Protein AF-A0A645IR66-F1 (afdb_monomer)

Radius of gyration: 19.2 Å; Cα contacts (8 Å, |Δi|>4): 124; chains: 1; bounding box: 43×36×49 Å

Mean predicted aligned error: 4.18 Å

Nearest PDB structures (foldseek):
  8bvw-assembly1_M  TM=2.311E-01  e=1.250E+00  Homo sapiens
  7nvu-assembly1_M  TM=2.309E-01  e=1.316E+00  Homo sapiens
  8wak-assembly1_R  TM=2.304E-01  e=1.983E+00  Homo sapiens

Organism: NCBI:txid1076179

pLDDT: mean 94.35, std 6.55, range [57.56, 98.5]

Solvent-accessible surface area (backbone atoms only — not comparable to full-atom values): 8713 Å² total; per-residue (Å²): 118,70,64,26,57,54,51,38,60,52,42,63,75,75,47,87,57,59,71,58,45,53,51,53,29,48,40,59,64,46,32,65,46,62,61,52,47,56,76,44,45,95,75,60,50,69,36,58,51,47,54,44,28,49,71,41,50,40,55,62,33,50,53,52,28,44,52,61,55,53,70,69,79,51,97,66,81,56,59,70,53,50,51,55,50,50,54,51,28,64,78,67,73,53,56,44,80,43,61,75,77,68,77,67,48,73,73,56,41,46,76,69,71,46,72,94,52,88,63,46,63,60,51,46,52,51,45,46,54,45,43,38,68,66,50,51,58,65,61,47,52,55,50,53,27,61,78,68,71,56,129

Structure (mmCIF, N/CA/C/O backbone):
data_AF-A0A645IR66-F1
#
_entry.id   AF-A0A645IR66-F1
#
loop_
_atom_site.group_PDB
_atom_site.id
_atom_site.type_symbol
_atom_site.label_atom_id
_atom_site.label_alt_id
_atom_site.label_comp_id
_atom_site.label_asym_id
_atom_site.label_entity_id
_atom_site.label_seq_id
_atom_site.pdbx_PDB_ins_code
_atom_site.Cartn_x
_atom_site.Cartn_y
_atom_site.Cartn_z
_atom_site.occupancy
_atom_site.B_iso_or_equiv
_atom_site.auth_seq_id
_atom_site.auth_comp_id
_atom_site.auth_asym_id
_atom_site.auth_atom_id
_atom_site.pdbx_PDB_model_num
ATOM 1 N N . MET A 1 1 ? 16.439 7.918 -3.897 1.00 62.81 1 MET A N 1
ATOM 2 C CA . MET A 1 1 ? 16.726 7.333 -5.223 1.00 62.81 1 MET A CA 1
ATOM 3 C C . MET A 1 1 ? 16.897 8.447 -6.233 1.00 62.81 1 MET A C 1
ATOM 5 O O . MET A 1 1 ? 15.986 9.251 -6.378 1.00 62.81 1 MET A O 1
ATOM 9 N N . LEU A 1 2 ? 18.064 8.521 -6.872 1.00 83.50 2 LEU A N 1
ATOM 10 C CA . LEU A 1 2 ? 18.399 9.556 -7.854 1.00 83.50 2 LEU A CA 1
ATOM 11 C C . LEU A 1 2 ? 17.542 9.434 -9.131 1.00 83.50 2 LEU A C 1
ATOM 13 O O . LEU A 1 2 ? 17.041 10.441 -9.618 1.00 83.50 2 LEU A O 1
ATOM 17 N N . GLY A 1 3 ? 17.271 8.204 -9.590 1.00 89.69 3 GLY A N 1
ATOM 18 C CA . GLY A 1 3 ? 16.493 7.938 -10.810 1.00 89.69 3 GLY A CA 1
ATOM 19 C C . GLY A 1 3 ? 15.069 8.504 -10.795 1.00 89.69 3 GLY A C 1
ATOM 20 O O . GLY 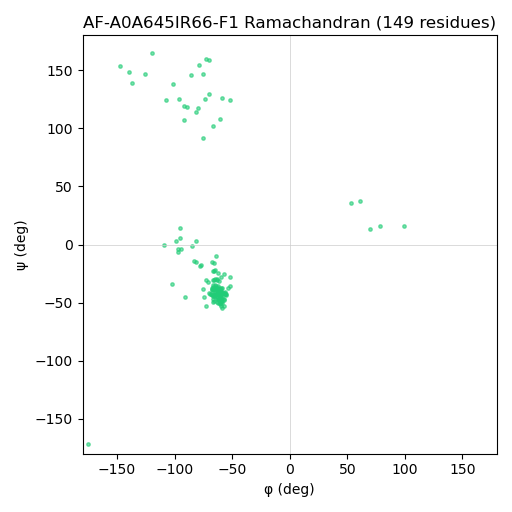A 1 3 ? 14.673 9.172 -11.740 1.00 89.69 3 GLY A O 1
ATOM 21 N N . ALA A 1 4 ? 14.324 8.339 -9.696 1.00 93.56 4 ALA A N 1
ATOM 22 C CA . ALA A 1 4 ? 12.970 8.892 -9.576 1.00 93.56 4 ALA A CA 1
ATOM 23 C C . ALA A 1 4 ? 12.946 10.434 -9.651 1.00 93.56 4 ALA A C 1
ATOM 25 O O . ALA A 1 4 ? 12.034 11.011 -10.233 1.00 93.56 4 ALA A O 1
ATOM 26 N N . LYS A 1 5 ? 13.968 11.109 -9.102 1.00 95.31 5 LYS A N 1
ATOM 27 C CA . LYS A 1 5 ? 14.085 12.575 -9.185 1.00 95.31 5 LYS A CA 1
ATOM 28 C C . LYS A 1 5 ? 14.354 13.041 -10.618 1.00 95.31 5 LYS A C 1
ATOM 30 O O . LYS A 1 5 ? 13.733 13.998 -11.062 1.00 95.31 5 LYS A O 1
ATOM 35 N N . LEU A 1 6 ? 15.249 12.350 -11.328 1.00 96.38 6 LEU A N 1
ATOM 36 C CA . LEU A 1 6 ? 15.553 12.640 -12.733 1.00 96.38 6 LEU A CA 1
ATOM 37 C C . LEU A 1 6 ? 14.327 12.417 -13.626 1.00 96.38 6 LEU A C 1
ATOM 39 O O . LEU A 1 6 ? 13.998 13.274 -14.439 1.00 96.38 6 LEU A O 1
ATOM 43 N N . ALA A 1 7 ? 13.621 11.301 -13.427 1.00 95.88 7 ALA A N 1
ATOM 44 C CA . ALA A 1 7 ? 12.407 10.990 -14.171 1.00 95.88 7 ALA A CA 1
ATOM 45 C C . ALA A 1 7 ? 11.318 12.046 -13.961 1.00 95.88 7 ALA A C 1
ATOM 47 O O . ALA A 1 7 ? 10.723 12.496 -14.933 1.00 95.88 7 ALA A O 1
ATOM 48 N N . ARG A 1 8 ? 11.100 12.498 -12.719 1.00 96.94 8 ARG A N 1
ATOM 49 C CA . ARG A 1 8 ? 10.164 13.592 -12.438 1.00 96.94 8 ARG A CA 1
ATOM 50 C C . ARG A 1 8 ? 10.526 14.862 -13.207 1.00 96.94 8 ARG A C 1
ATOM 52 O O . ARG A 1 8 ? 9.670 15.378 -13.912 1.00 96.94 8 ARG A O 1
ATOM 59 N N . ALA A 1 9 ? 11.771 15.330 -13.100 1.00 96.62 9 ALA A N 1
ATOM 60 C CA . ALA A 1 9 ? 12.201 16.565 -13.759 1.00 96.62 9 ALA A CA 1
ATOM 61 C C . ALA A 1 9 ? 12.012 16.500 -15.285 1.00 96.62 9 ALA A C 1
ATOM 63 O O . ALA A 1 9 ? 11.609 17.474 -15.911 1.00 96.62 9 ALA A O 1
ATOM 64 N N . PHE A 1 10 ? 12.261 15.330 -15.879 1.00 96.94 10 PHE A N 1
ATOM 65 C CA . PHE A 1 10 ? 11.988 15.090 -17.292 1.00 96.94 10 PHE A CA 1
ATOM 66 C C . PHE A 1 10 ? 10.486 15.124 -17.613 1.00 96.94 10 PHE A C 1
ATOM 68 O O . PHE A 1 10 ? 10.073 15.807 -18.547 1.00 96.94 10 PHE A O 1
ATOM 75 N N . LEU A 1 11 ? 9.659 14.418 -16.835 1.00 97.25 11 LEU A N 1
ATOM 76 C CA . LEU A 1 11 ? 8.214 14.340 -17.063 1.00 97.25 11 LEU A CA 1
ATOM 77 C C . LEU A 1 11 ? 7.514 15.694 -16.883 1.00 97.25 11 LEU A C 1
ATOM 79 O O . LEU A 1 11 ? 6.592 15.991 -17.636 1.00 97.25 11 LEU A O 1
ATOM 83 N N . GLU A 1 12 ? 7.978 16.526 -15.950 1.00 96.94 12 GLU A N 1
ATOM 84 C CA . GLU A 1 12 ? 7.495 17.902 -15.756 1.00 96.94 12 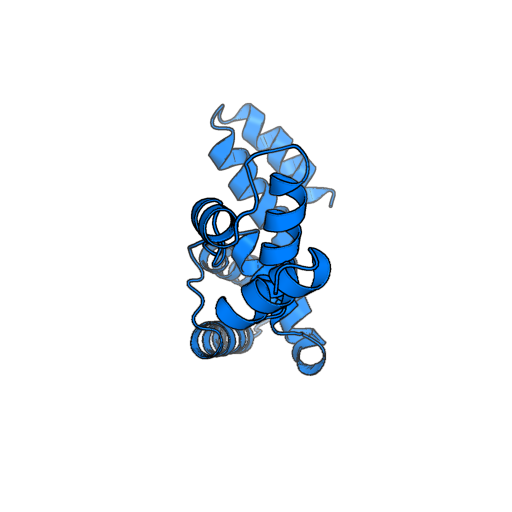GLU A CA 1
ATOM 85 C C . GLU A 1 12 ? 7.743 18.791 -16.989 1.00 96.94 12 GLU A C 1
ATOM 87 O O . GLU A 1 12 ? 7.000 19.741 -17.215 1.00 96.94 12 GLU A O 1
ATOM 92 N N . GLY A 1 13 ? 8.736 18.460 -17.824 1.00 96.81 13 GLY A N 1
ATOM 93 C CA . GLY A 1 13 ? 8.964 19.111 -19.118 1.00 96.81 13 GLY A CA 1
ATOM 94 C C . GLY A 1 13 ? 8.116 18.559 -20.272 1.00 96.81 13 GLY A C 1
ATOM 95 O O . GLY A 1 13 ? 8.043 19.191 -21.324 1.00 96.81 13 GLY A O 1
ATOM 96 N N . LEU A 1 14 ? 7.479 17.394 -20.103 1.00 96.50 14 LEU A N 1
ATOM 97 C CA . LEU A 1 14 ? 6.664 16.738 -21.135 1.00 96.50 14 LEU A CA 1
ATOM 98 C C . LEU A 1 14 ? 5.159 16.905 -20.924 1.00 96.50 14 LEU A C 1
ATOM 100 O O . LEU A 1 14 ? 4.397 16.945 -21.887 1.00 96.50 14 LEU A O 1
ATOM 1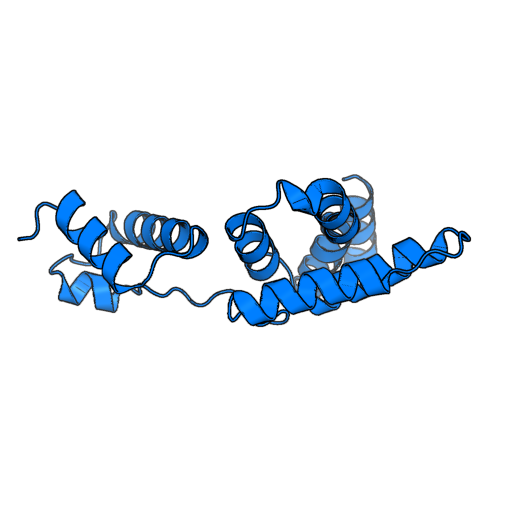04 N N . THR A 1 15 ? 4.711 16.939 -19.671 1.00 95.75 15 THR A N 1
ATOM 105 C CA . THR A 1 15 ? 3.293 16.976 -19.319 1.00 95.75 15 THR A CA 1
ATOM 106 C C . THR A 1 15 ? 3.068 17.761 -18.035 1.00 95.75 15 THR A C 1
ATOM 108 O O . THR A 1 15 ? 3.925 17.821 -17.161 1.00 95.75 15 THR A O 1
ATOM 111 N N . HIS A 1 16 ? 1.870 18.325 -17.895 1.00 94.69 16 HIS A N 1
ATOM 112 C CA . HIS A 1 16 ? 1.419 18.988 -16.669 1.00 94.69 16 HIS A CA 1
ATOM 113 C C . HIS A 1 16 ? 0.520 18.080 -15.809 1.00 94.69 16 HIS A C 1
ATOM 115 O O . HIS A 1 16 ? 0.002 18.513 -14.779 1.00 94.69 16 HIS A O 1
ATOM 121 N N . ASN A 1 17 ? 0.310 16.821 -16.213 1.00 97.19 17 ASN A N 1
ATOM 122 C CA . ASN A 1 17 ? -0.516 15.871 -15.472 1.00 97.19 17 ASN A CA 1
ATOM 123 C C . ASN A 1 17 ? 0.220 15.357 -14.223 1.00 97.19 17 ASN A C 1
ATOM 125 O O . ASN A 1 17 ? 0.922 14.347 -14.268 1.00 97.19 17 ASN A O 1
ATOM 129 N N . GLN A 1 18 ? 0.025 16.042 -13.094 1.00 96.44 18 GLN A N 1
ATOM 130 C CA . GLN A 1 18 ? 0.683 15.708 -11.826 1.00 96.44 18 GLN A CA 1
ATOM 131 C C . GLN A 1 18 ? 0.355 14.296 -11.336 1.00 96.44 18 GLN A C 1
ATOM 133 O O . GLN A 1 18 ? 1.248 13.597 -10.875 1.00 96.44 18 GLN A O 1
ATOM 138 N N . THR A 1 19 ? -0.883 13.822 -11.512 1.00 95.69 19 THR A N 1
ATOM 139 C CA . THR A 1 19 ? -1.267 12.456 -11.126 1.00 95.69 1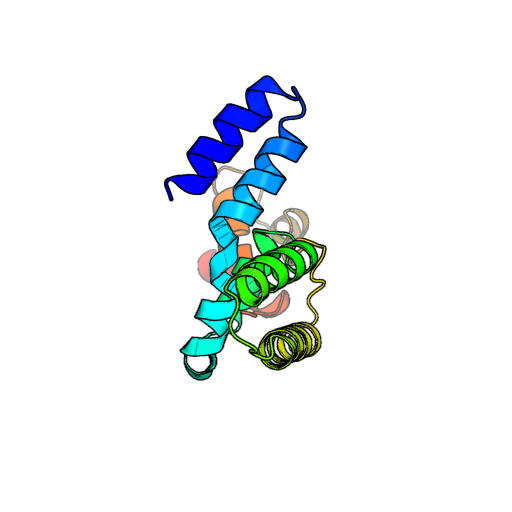9 THR A CA 1
ATOM 140 C C . THR A 1 19 ? -0.449 11.407 -11.876 1.00 95.69 19 THR A C 1
ATOM 142 O O . THR A 1 19 ? 0.027 10.445 -11.274 1.00 95.69 19 THR A O 1
ATOM 145 N N . GLN A 1 20 ? -0.242 11.602 -13.180 1.00 95.62 20 GLN A N 1
ATOM 146 C CA . GLN A 1 20 ? 0.580 10.701 -13.986 1.00 95.62 20 GLN A CA 1
ATOM 147 C C . GLN A 1 20 ? 2.062 10.791 -13.600 1.00 95.62 20 GLN A C 1
ATOM 149 O O . GLN A 1 20 ? 2.719 9.760 -13.461 1.00 95.62 20 GLN A O 1
ATOM 154 N N . ILE A 1 21 ? 2.582 12.005 -13.386 1.00 97.50 21 ILE A N 1
ATOM 155 C CA . ILE A 1 21 ? 3.967 12.224 -12.942 1.00 97.50 21 ILE A CA 1
ATOM 156 C C . ILE A 1 21 ? 4.214 11.516 -11.606 1.00 97.50 21 ILE A C 1
ATOM 158 O O . ILE A 1 21 ? 5.208 10.800 -11.466 1.00 97.50 21 ILE A O 1
ATOM 162 N N . ASP A 1 22 ? 3.305 11.672 -10.642 1.00 96.50 22 ASP A N 1
ATOM 163 C CA . ASP A 1 22 ? 3.367 11.038 -9.326 1.00 96.50 22 ASP A CA 1
ATOM 164 C C . ASP A 1 22 ? 3.372 9.512 -9.442 1.00 96.50 22 ASP A C 1
ATOM 166 O O . ASP A 1 22 ? 4.237 8.853 -8.857 1.00 96.50 22 ASP A O 1
ATOM 170 N N . ALA A 1 23 ? 2.442 8.955 -10.226 1.00 95.69 23 ALA A N 1
ATOM 171 C CA . ALA A 1 23 ? 2.312 7.516 -10.427 1.00 95.69 23 ALA A CA 1
ATOM 172 C C . ALA A 1 23 ? 3.581 6.909 -11.045 1.00 95.69 23 ALA A C 1
ATOM 174 O O . ALA A 1 23 ? 4.157 5.973 -10.486 1.00 95.69 23 ALA A O 1
ATOM 175 N N . VAL A 1 24 ? 4.085 7.488 -12.141 1.00 96.56 24 VAL A N 1
ATOM 176 C CA . VAL A 1 24 ? 5.299 7.004 -12.819 1.00 96.56 24 VAL A CA 1
ATOM 177 C C . VAL A 1 24 ? 6.529 7.158 -11.924 1.00 96.56 24 VAL A C 1
ATOM 179 O O . VAL A 1 24 ? 7.334 6.234 -11.796 1.00 96.56 24 VAL A O 1
ATOM 182 N N . THR A 1 25 ? 6.666 8.297 -11.242 1.00 97.38 25 THR A N 1
ATOM 183 C CA . THR A 1 25 ? 7.779 8.532 -10.309 1.00 97.38 25 THR A CA 1
ATOM 184 C C . THR A 1 25 ? 7.773 7.511 -9.171 1.00 97.38 25 THR A C 1
ATOM 186 O O . THR A 1 25 ? 8.836 7.049 -8.743 1.00 97.38 25 THR A O 1
ATOM 189 N N . LEU A 1 26 ? 6.590 7.136 -8.678 1.00 97.44 26 LEU A N 1
ATOM 190 C CA . LEU A 1 26 ? 6.445 6.124 -7.642 1.00 97.44 26 LEU A CA 1
ATOM 191 C C . LEU A 1 26 ? 6.805 4.722 -8.147 1.00 97.44 26 LEU A C 1
ATOM 193 O O . LEU A 1 26 ? 7.541 4.022 -7.454 1.00 97.44 26 LEU A O 1
ATOM 197 N N . LEU A 1 27 ? 6.373 4.339 -9.352 1.00 98.00 27 LEU A N 1
ATOM 198 C CA . LEU A 1 27 ? 6.772 3.074 -9.981 1.00 98.00 27 LEU A CA 1
ATOM 199 C C . LEU A 1 27 ? 8.298 2.978 -10.112 1.00 98.00 27 LEU A C 1
ATOM 201 O O . LEU A 1 27 ? 8.900 1.997 -9.680 1.00 98.00 27 LEU A O 1
ATOM 205 N N . ILE A 1 28 ? 8.949 4.038 -10.598 1.00 97.25 28 ILE A N 1
ATOM 206 C CA . ILE A 1 28 ? 10.415 4.109 -10.705 1.00 97.25 28 ILE A CA 1
ATOM 207 C C . ILE A 1 28 ? 11.072 4.071 -9.327 1.00 97.25 28 ILE A C 1
ATOM 209 O O . ILE A 1 28 ? 12.138 3.490 -9.160 1.00 97.25 28 ILE A O 1
ATOM 213 N N . LYS A 1 29 ? 10.474 4.672 -8.300 1.00 97.25 29 LYS A N 1
ATOM 214 C CA . LYS A 1 29 ? 11.002 4.555 -6.939 1.00 97.25 29 LYS A CA 1
ATOM 215 C C . LYS A 1 29 ? 10.885 3.121 -6.415 1.00 97.25 29 LYS A C 1
ATOM 217 O O . LYS A 1 29 ? 11.754 2.686 -5.679 1.00 97.25 29 LYS A O 1
ATOM 222 N N . GLU A 1 30 ? 9.848 2.377 -6.764 1.00 97.31 30 GLU A N 1
ATOM 223 C CA . GLU A 1 30 ? 9.616 1.042 -6.204 1.00 97.31 30 GLU A CA 1
ATOM 224 C C . GLU A 1 30 ? 10.128 -0.099 -7.108 1.00 97.31 30 GLU A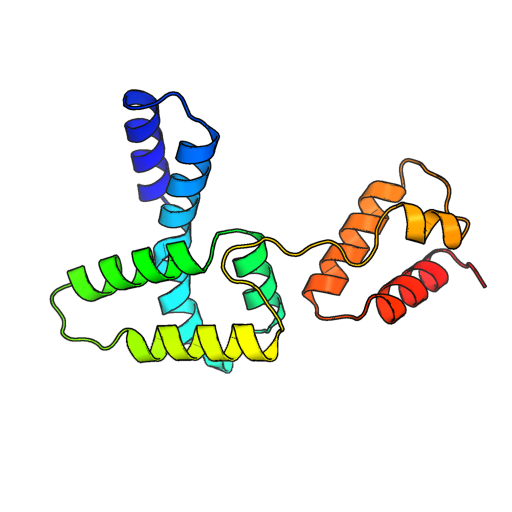 C 1
ATOM 226 O O . GLU A 1 30 ? 10.089 -1.244 -6.677 1.00 97.31 30 GLU A O 1
ATOM 231 N N . HIS A 1 31 ? 10.652 0.162 -8.316 1.00 95.81 31 HIS A N 1
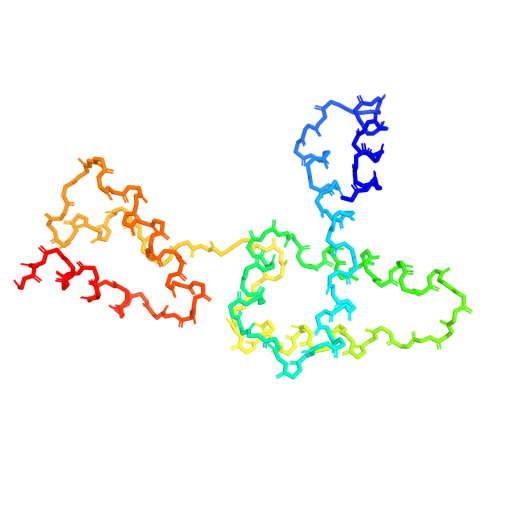ATOM 232 C CA . HIS A 1 31 ? 10.944 -0.870 -9.339 1.00 95.81 31 HIS A CA 1
ATOM 233 C C . HIS A 1 31 ? 11.795 -2.064 -8.867 1.00 95.81 31 HIS A C 1
ATOM 235 O O . HIS A 1 31 ? 11.546 -3.194 -9.272 1.00 95.81 31 HIS A O 1
ATOM 241 N N . MET A 1 32 ? 12.771 -1.856 -7.976 1.00 95.38 32 MET A N 1
ATOM 242 C CA . MET A 1 32 ? 13.591 -2.954 -7.434 1.00 95.38 32 MET A CA 1
ATOM 243 C C . MET A 1 32 ? 12.870 -3.771 -6.355 1.00 95.38 32 MET A C 1
ATOM 245 O O . MET A 1 32 ? 13.311 -4.866 -6.001 1.00 95.38 32 MET A O 1
ATOM 249 N N . ARG A 1 33 ? 11.792 -3.235 -5.775 1.00 96.94 33 ARG A N 1
ATOM 250 C CA . ARG A 1 33 ? 11.125 -3.784 -4.594 1.00 96.94 33 ARG A CA 1
ATOM 251 C C . ARG A 1 33 ? 10.591 -5.201 -4.819 1.00 96.94 33 ARG A C 1
ATOM 253 O O . ARG A 1 33 ? 10.828 -6.006 -3.921 1.00 96.94 33 ARG A O 1
ATOM 260 N N . PRO A 1 34 ? 9.962 -5.560 -5.958 1.00 97.56 34 PRO A N 1
ATOM 261 C CA . PRO A 1 34 ? 9.504 -6.930 -6.183 1.00 97.56 34 PRO A CA 1
ATOM 262 C C . PRO A 1 34 ? 10.635 -7.960 -6.115 1.00 97.56 34 PRO A C 1
ATOM 264 O O . PRO A 1 34 ? 10.543 -8.935 -5.371 1.00 97.56 34 PRO A O 1
ATOM 267 N N . VAL A 1 35 ? 11.746 -7.696 -6.810 1.00 95.75 35 VAL A N 1
ATOM 268 C CA . VAL A 1 35 ? 12.919 -8.584 -6.823 1.00 95.75 35 VAL A CA 1
ATOM 269 C C . VAL A 1 35 ? 13.536 -8.699 -5.426 1.00 95.75 35 VAL A C 1
ATOM 271 O O . VAL A 1 35 ? 13.904 -9.793 -5.002 1.00 95.75 35 VAL A O 1
ATOM 274 N N . LEU A 1 36 ? 13.657 -7.584 -4.698 1.00 96.25 36 LEU A N 1
ATOM 275 C CA . LEU A 1 36 ? 14.215 -7.575 -3.342 1.00 96.25 36 LEU A CA 1
ATOM 276 C C . LEU A 1 36 ? 13.329 -8.337 -2.348 1.00 96.25 36 LEU A C 1
ATOM 278 O O . LEU A 1 36 ? 13.839 -9.159 -1.592 1.00 96.25 36 LEU A O 1
ATOM 282 N N . LEU A 1 37 ? 12.011 -8.127 -2.391 1.00 97.75 37 LEU A N 1
ATOM 283 C CA . LEU A 1 37 ? 11.065 -8.847 -1.536 1.00 97.75 37 LEU A CA 1
ATOM 284 C C . LEU A 1 37 ? 11.086 -10.348 -1.817 1.00 97.75 37 LEU A C 1
ATOM 286 O O . LEU A 1 37 ? 11.111 -11.135 -0.878 1.00 97.75 37 LEU A O 1
ATOM 290 N N . TYR A 1 38 ? 11.149 -10.756 -3.084 1.00 97.12 38 TYR A N 1
ATOM 291 C CA . TYR A 1 38 ? 11.246 -12.173 -3.421 1.00 97.12 38 TYR A CA 1
ATOM 292 C C . TYR A 1 38 ? 12.560 -12.810 -2.936 1.00 97.12 38 TYR A C 1
ATOM 294 O O . TYR A 1 38 ? 12.575 -13.944 -2.445 1.00 97.12 38 TYR A O 1
ATOM 302 N N . LYS A 1 39 ? 13.683 -12.085 -3.022 1.00 95.81 39 LYS A N 1
ATOM 303 C CA . LYS A 1 39 ? 14.967 -12.553 -2.475 1.00 95.81 39 LYS A CA 1
ATOM 304 C C . LYS A 1 39 ? 14.896 -12.782 -0.965 1.00 95.81 39 LYS A C 1
ATOM 306 O O . LYS A 1 39 ? 15.423 -13.780 -0.486 1.00 95.81 39 LYS A O 1
ATOM 311 N N . GLU A 1 40 ? 14.202 -11.909 -0.244 1.00 97.25 40 GLU A N 1
ATOM 312 C CA . GLU A 1 40 ? 14.036 -11.968 1.214 1.00 97.25 40 GLU A CA 1
ATOM 313 C C . GLU A 1 40 ? 12.735 -12.661 1.649 1.00 97.25 40 GLU A C 1
ATOM 315 O O . GLU A 1 40 ? 12.350 -12.561 2.812 1.00 97.25 40 GLU A O 1
ATOM 320 N N . ARG A 1 41 ? 12.051 -13.379 0.746 1.00 97.50 41 ARG A N 1
ATOM 321 C CA . ARG A 1 41 ? 10.664 -13.855 0.925 1.00 97.50 41 ARG A CA 1
ATOM 322 C C . ARG A 1 41 ? 10.381 -14.627 2.212 1.00 97.50 41 ARG A C 1
ATOM 324 O O . ARG A 1 41 ? 9.256 -14.577 2.692 1.00 97.50 41 ARG A O 1
ATOM 331 N N . GLN A 1 42 ? 11.383 -15.296 2.782 1.00 96.69 42 GLN A N 1
ATOM 332 C CA . GLN A 1 42 ? 11.260 -16.019 4.055 1.00 96.69 42 GLN A CA 1
ATOM 333 C C . GLN A 1 42 ? 11.016 -15.092 5.258 1.00 96.69 42 GLN A C 1
ATOM 335 O O . GLN A 1 42 ? 10.460 -15.519 6.262 1.00 96.69 42 GLN A O 1
ATOM 340 N N . ASN A 1 43 ? 11.396 -13.817 5.145 1.00 96.56 43 ASN A N 1
ATOM 341 C CA . ASN A 1 43 ? 11.260 -12.803 6.190 1.00 96.56 43 ASN A CA 1
ATOM 342 C C . ASN A 1 43 ? 10.187 -11.750 5.858 1.00 96.56 43 ASN A C 1
ATOM 344 O O . ASN A 1 43 ? 9.975 -10.813 6.630 1.00 96.56 43 ASN A O 1
ATOM 348 N N . VAL A 1 44 ? 9.528 -11.852 4.698 1.00 97.19 44 VAL A N 1
ATOM 349 C CA . VAL A 1 44 ? 8.518 -10.875 4.278 1.00 97.19 44 VAL A CA 1
ATOM 350 C C . VAL A 1 44 ? 7.195 -11.163 4.977 1.00 97.19 44 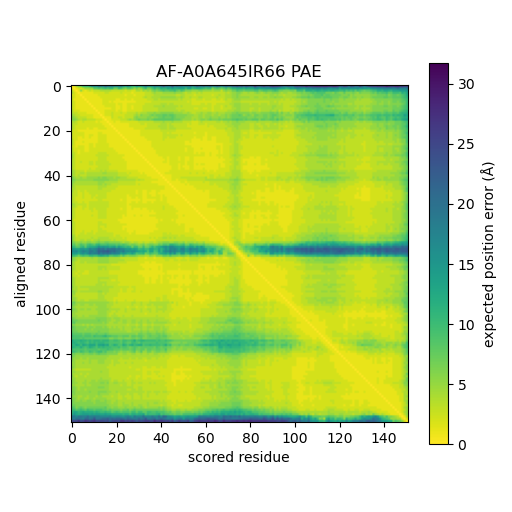VAL A C 1
ATOM 352 O O . VAL A 1 44 ? 6.570 -12.200 4.763 1.00 97.19 44 VAL A O 1
ATOM 355 N N . THR A 1 45 ? 6.740 -10.202 5.778 1.00 97.19 45 THR A N 1
ATOM 356 C CA . THR A 1 45 ? 5.437 -10.261 6.443 1.00 97.19 45 THR A CA 1
ATOM 357 C C . THR A 1 45 ? 4.303 -9.886 5.493 1.00 97.19 45 THR A C 1
ATOM 359 O O . THR A 1 45 ? 4.472 -9.083 4.572 1.00 97.19 45 THR A O 1
ATOM 362 N N . ASP A 1 46 ? 3.097 -10.381 5.765 1.00 97.19 46 ASP A N 1
ATOM 363 C CA . ASP A 1 46 ? 1.912 -10.014 4.981 1.00 97.19 46 ASP A CA 1
ATOM 364 C C . ASP A 1 46 ? 1.584 -8.516 5.100 1.00 97.19 46 ASP A C 1
ATOM 366 O O . ASP A 1 46 ? 1.136 -7.896 4.133 1.00 97.19 46 ASP A O 1
ATOM 370 N N . LYS A 1 47 ? 1.921 -7.884 6.238 1.00 97.44 47 LYS A N 1
ATOM 371 C CA . LYS A 1 47 ? 1.873 -6.419 6.396 1.00 97.44 47 LYS A CA 1
ATOM 372 C C . LYS A 1 47 ? 2.712 -5.707 5.341 1.00 97.44 47 LYS A C 1
ATOM 374 O O . LYS A 1 47 ? 2.283 -4.681 4.814 1.00 97.44 47 LYS A O 1
ATOM 379 N N . ALA A 1 48 ? 3.900 -6.220 5.019 1.00 97.62 48 ALA A N 1
ATOM 380 C CA . ALA A 1 48 ? 4.754 -5.616 4.002 1.00 97.62 48 ALA A CA 1
ATOM 381 C C . ALA A 1 48 ? 4.107 -5.680 2.608 1.00 97.62 48 ALA A C 1
ATOM 383 O O . ALA A 1 48 ? 4.192 -4.698 1.867 1.00 97.62 48 ALA A O 1
ATOM 384 N N . ILE A 1 49 ? 3.412 -6.778 2.288 1.00 98.06 49 ILE A N 1
ATOM 385 C CA . ILE A 1 49 ? 2.652 -6.923 1.037 1.00 98.06 49 ILE A CA 1
ATOM 386 C C . ILE A 1 49 ? 1.467 -5.951 1.008 1.00 98.06 49 ILE A C 1
ATOM 388 O O . ILE A 1 49 ? 1.361 -5.162 0.068 1.00 98.06 49 ILE A O 1
ATOM 392 N N . ARG A 1 50 ? 0.644 -5.898 2.068 1.00 98.12 50 ARG A N 1
ATOM 393 C CA . ARG A 1 50 ? -0.463 -4.925 2.182 1.00 98.12 50 ARG A CA 1
ATOM 394 C C . ARG A 1 50 ? 0.030 -3.480 2.053 1.00 98.12 50 ARG A C 1
ATOM 396 O O . ARG A 1 50 ? -0.571 -2.682 1.338 1.00 98.12 50 ARG A O 1
ATOM 403 N N . LYS A 1 51 ? 1.161 -3.141 2.686 1.00 97.62 51 LYS A N 1
ATOM 404 C CA . LYS A 1 51 ? 1.790 -1.811 2.588 1.00 97.62 51 LYS A CA 1
ATOM 405 C C . LYS A 1 51 ? 2.313 -1.488 1.192 1.00 97.62 51 LYS A C 1
ATOM 407 O O . LYS A 1 51 ? 2.372 -0.305 0.857 1.00 97.62 51 LYS A O 1
ATOM 412 N N . LEU A 1 52 ? 2.739 -2.483 0.416 1.00 97.94 52 LEU A N 1
ATOM 413 C CA . LEU A 1 52 ? 3.166 -2.277 -0.966 1.00 97.94 52 LEU A CA 1
ATOM 414 C C . LEU A 1 52 ? 1.954 -2.008 -1.861 1.00 97.94 52 LEU A C 1
ATOM 416 O O . LEU A 1 52 ? 1.911 -0.957 -2.494 1.00 97.94 52 LEU A O 1
ATOM 420 N N . VAL A 1 53 ? 0.947 -2.886 -1.819 1.00 97.69 53 VAL A N 1
ATOM 421 C CA . VAL A 1 53 ? -0.303 -2.754 -2.593 1.00 97.69 53 VAL A CA 1
ATOM 422 C C . VAL A 1 53 ? -1.018 -1.434 -2.286 1.00 97.69 53 VAL A C 1
ATOM 424 O O . VAL A 1 53 ? -1.450 -0.728 -3.189 1.00 97.69 53 VAL A O 1
ATOM 427 N N . ASN A 1 54 ? -1.067 -1.016 -1.016 1.00 97.25 54 ASN A N 1
ATOM 428 C CA . ASN A 1 54 ? -1.685 0.262 -0.654 1.00 97.25 54 ASN A CA 1
ATOM 429 C C . ASN A 1 54 ? -0.938 1.494 -1.196 1.00 97.25 54 ASN A C 1
ATOM 431 O O . ASN A 1 54 ? -1.490 2.594 -1.277 1.00 97.25 54 ASN A O 1
ATOM 435 N N . ARG A 1 55 ? 0.354 1.346 -1.491 1.00 96.38 55 ARG A N 1
ATOM 436 C CA . ARG A 1 55 ? 1.218 2.461 -1.872 1.00 96.38 55 ARG A CA 1
ATOM 437 C C . ARG A 1 55 ? 1.228 2.666 -3.376 1.00 96.38 55 ARG A C 1
ATOM 439 O O . ARG A 1 55 ? 1.134 3.809 -3.806 1.00 96.38 55 ARG A O 1
ATOM 446 N N . VAL A 1 56 ? 1.350 1.589 -4.143 1.00 97.56 56 VAL A N 1
ATOM 447 C CA . VAL A 1 56 ? 1.589 1.607 -5.590 1.00 97.56 56 VAL A CA 1
ATOM 448 C C . VAL A 1 56 ? 0.753 0.529 -6.271 1.00 97.56 56 VAL A C 1
ATOM 450 O O . VAL A 1 56 ? 0.523 -0.523 -5.679 1.00 97.56 56 VAL A O 1
ATOM 453 N N . ASN A 1 57 ? 0.325 0.780 -7.512 1.00 97.94 57 ASN A N 1
ATOM 454 C CA . ASN A 1 57 ? -0.304 -0.245 -8.341 1.00 97.94 57 ASN A CA 1
ATOM 455 C C . ASN A 1 57 ? 0.704 -1.387 -8.544 1.00 97.94 57 ASN A C 1
ATOM 457 O O . ASN A 1 57 ? 1.720 -1.230 -9.227 1.00 97.94 57 ASN A O 1
ATOM 461 N N . LEU A 1 58 ? 0.454 -2.520 -7.892 1.00 98.25 58 LEU A N 1
ATOM 462 C CA . LEU A 1 58 ? 1.388 -3.635 -7.867 1.00 98.25 58 LEU A CA 1
ATOM 463 C C . LEU A 1 58 ? 1.458 -4.324 -9.231 1.00 98.25 58 LEU A C 1
ATOM 465 O O . LEU A 1 58 ? 2.529 -4.786 -9.609 1.00 98.25 58 LEU A O 1
ATOM 469 N N . LYS A 1 59 ? 0.363 -4.355 -9.996 1.00 98.19 59 LYS A N 1
ATOM 470 C CA . LYS A 1 59 ? 0.354 -4.937 -11.345 1.00 98.19 59 LYS A CA 1
ATOM 471 C C . LYS A 1 59 ? 1.298 -4.177 -12.276 1.00 98.19 59 LYS A C 1
ATOM 473 O O . LYS A 1 59 ? 2.162 -4.787 -12.902 1.00 98.19 59 LYS A O 1
ATOM 478 N N . GLU A 1 60 ? 1.184 -2.851 -12.313 1.00 98.31 60 GLU A N 1
ATOM 479 C CA . GLU A 1 60 ? 2.097 -1.988 -13.076 1.00 98.31 60 GLU A CA 1
ATOM 480 C C . GLU A 1 60 ? 3.537 -2.103 -12.569 1.00 98.31 60 GLU A C 1
ATOM 482 O O . GLU A 1 60 ? 4.480 -2.172 -13.360 1.00 98.31 60 GLU A O 1
ATOM 487 N N . LEU A 1 61 ? 3.716 -2.183 -11.247 1.00 98.50 61 LEU A N 1
ATOM 488 C CA . LEU A 1 61 ? 5.034 -2.349 -10.650 1.00 98.50 61 LEU A CA 1
ATOM 489 C C . LEU A 1 61 ? 5.696 -3.670 -11.062 1.00 98.50 61 LEU A C 1
ATOM 491 O O . LEU A 1 61 ? 6.889 -3.674 -11.356 1.00 98.50 61 LEU A O 1
ATOM 495 N N . LEU A 1 62 ? 4.951 -4.779 -11.092 1.00 98.19 62 LEU A N 1
ATOM 496 C CA . LEU A 1 62 ? 5.468 -6.079 -11.524 1.00 98.19 62 LEU A CA 1
ATOM 497 C C . LEU A 1 62 ? 5.850 -6.069 -13.006 1.00 98.19 62 LEU A C 1
ATOM 499 O O . LEU A 1 62 ? 6.884 -6.631 -13.351 1.00 98.19 62 LEU A O 1
ATOM 503 N N . LEU A 1 63 ? 5.078 -5.389 -13.862 1.00 97.44 63 LEU A N 1
ATOM 504 C CA . LEU A 1 63 ? 5.430 -5.207 -15.276 1.00 97.44 63 LEU A CA 1
ATOM 505 C C . LEU A 1 63 ? 6.736 -4.418 -15.440 1.00 97.44 63 LEU A C 1
ATOM 507 O O . LEU A 1 63 ? 7.622 -4.832 -16.187 1.00 97.44 63 LEU A O 1
ATOM 511 N N . LEU A 1 64 ? 6.889 -3.306 -14.713 1.00 97.19 64 LEU A N 1
ATOM 512 C CA . LEU A 1 64 ? 8.117 -2.509 -14.758 1.00 97.19 64 LEU A CA 1
ATOM 513 C C . LEU A 1 64 ? 9.320 -3.286 -14.207 1.00 97.19 64 LEU A C 1
ATOM 515 O O . LEU A 1 64 ? 10.402 -3.248 -14.791 1.00 97.19 64 LEU A O 1
ATOM 519 N N . ALA A 1 65 ? 9.138 -3.992 -13.091 1.00 96.56 65 ALA A N 1
ATOM 520 C CA . ALA A 1 65 ? 10.191 -4.794 -12.481 1.00 96.56 65 ALA A CA 1
ATOM 521 C C . ALA A 1 65 ? 10.628 -5.948 -13.391 1.00 96.56 65 ALA A C 1
ATOM 523 O O . ALA A 1 65 ? 11.821 -6.231 -13.470 1.00 96.56 65 ALA A O 1
ATOM 524 N N . GLU A 1 66 ? 9.697 -6.579 -14.109 1.00 95.62 66 GLU A N 1
ATOM 525 C CA . GLU A 1 66 ? 10.012 -7.605 -15.103 1.00 95.62 66 GLU A CA 1
ATOM 526 C C . GLU A 1 66 ? 10.839 -7.034 -16.258 1.00 95.62 66 GLU A C 1
ATOM 528 O O . GLU A 1 66 ? 11.860 -7.616 -16.630 1.00 95.62 66 GLU A O 1
ATOM 533 N N . ALA A 1 67 ? 10.434 -5.880 -16.794 1.00 94.12 67 ALA A N 1
ATOM 534 C CA . ALA A 1 67 ? 11.162 -5.209 -17.865 1.00 94.12 67 ALA A CA 1
ATOM 535 C C . ALA A 1 67 ? 12.592 -4.828 -17.433 1.00 94.12 67 ALA A C 1
ATOM 537 O O . ALA A 1 67 ? 13.546 -5.124 -18.155 1.00 94.12 67 ALA A O 1
ATOM 538 N N . ASP A 1 68 ? 12.763 -4.245 -16.238 1.00 92.75 68 ASP A N 1
ATOM 539 C CA . ASP A 1 68 ? 14.088 -3.929 -15.678 1.00 92.75 68 ASP A CA 1
ATOM 540 C C . ASP A 1 68 ? 14.934 -5.190 -15.451 1.00 92.75 68 ASP A C 1
ATOM 542 O O . ASP A 1 68 ? 16.135 -5.207 -15.724 1.00 92.75 68 ASP A O 1
ATOM 546 N N . PHE A 1 69 ? 14.313 -6.268 -14.969 1.00 91.06 69 PHE A N 1
ATOM 547 C CA . PHE A 1 69 ? 14.997 -7.521 -14.681 1.00 91.06 69 PHE A CA 1
ATOM 548 C C . PHE A 1 69 ? 15.510 -8.202 -15.955 1.00 91.06 69 PHE A C 1
ATOM 550 O O . PHE A 1 69 ? 16.683 -8.581 -16.008 1.00 91.06 69 PHE A O 1
ATOM 557 N N . LYS A 1 70 ? 14.666 -8.303 -16.991 1.00 90.81 70 LYS A N 1
ATOM 558 C CA . LYS A 1 70 ? 15.010 -8.922 -18.283 1.00 90.81 70 LYS A CA 1
ATOM 559 C C . LYS A 1 70 ? 15.960 -8.060 -19.120 1.00 90.81 70 LYS A C 1
ATOM 561 O O . LYS A 1 70 ? 16.802 -8.595 -19.837 1.00 90.81 70 LYS A O 1
ATOM 566 N N . GLY A 1 71 ? 15.900 -6.734 -18.986 1.00 89.19 71 GLY A N 1
ATOM 567 C CA . GLY A 1 71 ? 16.777 -5.801 -19.706 1.00 89.19 71 GLY A CA 1
ATOM 568 C C . GLY A 1 71 ? 18.269 -5.913 -19.360 1.00 89.19 71 GLY A C 1
ATOM 569 O O . GLY A 1 71 ? 19.106 -5.338 -20.051 1.00 89.19 71 GLY A O 1
ATOM 570 N N . ARG A 1 72 ? 18.635 -6.670 -18.317 1.00 84.19 72 ARG A N 1
ATOM 571 C CA . ARG A 1 72 ? 20.026 -6.840 -17.855 1.00 84.19 72 ARG A CA 1
ATOM 572 C C . ARG A 1 72 ? 20.829 -7.875 -18.652 1.00 84.19 72 ARG A C 1
ATOM 574 O O . ARG A 1 72 ? 21.978 -8.127 -18.301 1.00 84.19 72 ARG A O 1
ATOM 581 N N . GLY A 1 73 ? 20.247 -8.475 -19.694 1.00 73.69 73 GLY A N 1
ATOM 582 C CA . GLY A 1 73 ? 20.942 -9.395 -20.604 1.00 73.69 73 GLY A CA 1
ATOM 583 C C . GLY A 1 73 ? 21.326 -10.742 -19.983 1.00 73.69 73 GLY A C 1
ATOM 584 O O . GLY A 1 73 ? 22.125 -11.475 -20.557 1.00 73.69 73 GLY A O 1
ATOM 585 N N . ILE A 1 74 ? 20.778 -11.068 -18.810 1.00 72.06 74 ILE A N 1
ATOM 586 C CA . ILE A 1 74 ? 20.939 -12.372 -18.169 1.00 72.06 74 ILE A CA 1
ATOM 587 C C . ILE A 1 74 ? 19.607 -13.093 -18.308 1.00 72.06 74 ILE A C 1
ATOM 589 O O . ILE A 1 74 ? 18.588 -12.568 -17.858 1.00 72.06 74 ILE A O 1
ATOM 593 N N . ASP A 1 75 ? 19.631 -14.287 -18.895 1.00 68.38 75 ASP A N 1
ATOM 594 C CA . ASP A 1 75 ? 18.457 -15.149 -18.957 1.00 68.38 75 ASP A CA 1
ATOM 595 C C . ASP A 1 75 ? 18.102 -15.601 -17.536 1.00 68.38 75 ASP A C 1
ATOM 597 O O . ASP A 1 75 ? 18.800 -16.399 -16.902 1.00 68.38 75 ASP A O 1
ATOM 601 N N . ARG A 1 76 ? 17.086 -14.959 -16.969 1.00 77.94 76 ARG A N 1
ATOM 602 C CA . ARG A 1 76 ? 16.573 -15.240 -15.636 1.00 77.94 76 ARG A CA 1
ATOM 603 C C . ARG A 1 76 ? 15.066 -15.228 -15.694 1.00 77.94 76 ARG A C 1
ATOM 605 O O . ARG A 1 76 ? 14.459 -14.334 -16.284 1.00 77.94 76 ARG A O 1
ATOM 612 N N . ASP A 1 77 ? 14.486 -16.177 -14.984 1.00 87.62 77 ASP A N 1
ATOM 613 C CA . ASP A 1 77 ? 13.049 -16.323 -14.921 1.00 87.62 77 ASP A CA 1
ATOM 614 C C . ASP A 1 77 ? 12.442 -15.343 -13.905 1.00 87.62 77 ASP A C 1
ATOM 616 O O . ASP A 1 77 ? 12.711 -15.418 -12.703 1.00 87.62 77 ASP A O 1
ATOM 620 N N . PHE A 1 78 ? 11.656 -14.383 -14.397 1.00 94.50 78 PHE A N 1
ATOM 621 C CA . PHE A 1 78 ? 10.872 -13.481 -13.550 1.00 94.50 78 PHE A CA 1
ATOM 622 C C . PHE A 1 78 ? 9.557 -14.132 -13.096 1.00 94.50 78 PHE A C 1
ATOM 624 O O . PHE A 1 78 ? 8.945 -13.662 -12.136 1.00 94.50 78 PHE A O 1
ATOM 631 N N . GLU A 1 79 ? 9.137 -15.231 -13.727 1.00 95.12 79 GLU A N 1
ATOM 632 C CA . GLU A 1 79 ? 7.859 -15.886 -13.459 1.00 95.12 79 GLU A CA 1
ATOM 633 C C . GLU A 1 79 ? 7.764 -16.373 -12.013 1.00 95.12 79 GLU A C 1
ATOM 635 O O . GLU A 1 79 ? 6.748 -16.187 -11.354 1.00 95.12 79 GLU A O 1
ATOM 640 N N . VAL A 1 80 ? 8.867 -16.862 -11.441 1.00 95.62 80 VAL A N 1
ATOM 641 C CA . VAL A 1 80 ? 8.908 -17.263 -10.024 1.00 95.62 80 VAL A CA 1
ATOM 642 C C . VAL A 1 80 ? 8.629 -16.101 -9.060 1.00 95.62 80 VAL A C 1
ATOM 644 O O . VAL A 1 80 ? 8.069 -16.307 -7.983 1.00 95.62 80 VAL A O 1
ATOM 647 N N . ILE A 1 81 ? 9.003 -14.870 -9.432 1.00 96.81 81 ILE A N 1
ATOM 648 C CA . ILE A 1 81 ? 8.707 -13.661 -8.649 1.00 96.81 81 ILE A CA 1
ATOM 649 C C . ILE A 1 81 ? 7.227 -13.314 -8.806 1.00 96.81 81 ILE A C 1
ATOM 651 O O . ILE A 1 81 ? 6.564 -13.015 -7.812 1.00 96.81 81 ILE A O 1
ATOM 655 N N . ARG A 1 82 ? 6.717 -13.363 -10.042 1.00 97.56 82 ARG A N 1
ATOM 656 C CA . ARG A 1 82 ? 5.315 -13.098 -10.373 1.00 97.56 82 ARG A CA 1
ATOM 657 C C . ARG A 1 82 ? 4.380 -14.048 -9.626 1.00 97.56 82 ARG A C 1
ATOM 659 O O . ARG A 1 82 ? 3.558 -13.565 -8.852 1.00 97.56 82 ARG A O 1
ATOM 666 N N . GLN A 1 83 ? 4.589 -15.357 -9.755 1.00 97.94 83 GLN A N 1
ATOM 667 C CA . GLN A 1 83 ? 3.780 -16.381 -9.093 1.00 97.94 83 GLN A CA 1
ATOM 668 C C . GLN A 1 83 ? 3.776 -16.204 -7.571 1.00 97.94 83 GLN A C 1
ATOM 670 O O . GLN A 1 83 ? 2.730 -16.272 -6.935 1.00 97.94 83 GLN A O 1
ATOM 675 N N . TRP A 1 84 ? 4.928 -15.883 -6.970 1.00 98.12 84 TRP A N 1
ATOM 676 C CA . TRP A 1 84 ? 5.002 -15.637 -5.528 1.00 98.12 84 TRP A CA 1
ATOM 677 C C . TRP A 1 84 ? 4.139 -14.449 -5.076 1.00 98.12 84 TRP A C 1
ATOM 679 O O . TRP A 1 84 ? 3.507 -14.509 -4.019 1.00 98.12 84 TRP A O 1
ATOM 689 N N . PHE A 1 85 ? 4.095 -13.366 -5.859 1.00 98.44 85 PHE A N 1
ATOM 690 C CA . PHE A 1 85 ? 3.195 -12.249 -5.575 1.00 98.44 85 PHE A CA 1
ATOM 691 C C . PHE A 1 85 ? 1.731 -12.620 -5.808 1.00 98.44 85 PHE A C 1
ATOM 693 O O . PHE A 1 85 ? 0.898 -12.255 -4.984 1.00 98.44 85 PHE A O 1
ATOM 700 N N . GLU A 1 86 ? 1.412 -13.346 -6.877 1.00 98.25 86 GLU A N 1
ATOM 701 C CA . GLU A 1 86 ? 0.046 -13.799 -7.167 1.00 98.25 86 GLU A CA 1
ATOM 702 C C . GLU A 1 86 ? -0.505 -14.680 -6.041 1.00 98.25 86 GLU A C 1
ATOM 704 O O . GLU A 1 86 ? -1.579 -14.389 -5.509 1.00 98.25 86 GLU A O 1
ATOM 709 N N . ASP A 1 87 ? 0.274 -15.654 -5.569 1.00 98.25 87 ASP A N 1
ATOM 710 C CA . ASP A 1 87 ? -0.093 -16.503 -4.434 1.00 98.25 87 ASP A CA 1
ATOM 711 C C . ASP A 1 87 ? -0.327 -15.670 -3.166 1.00 98.25 87 ASP A C 1
ATOM 713 O O . ASP A 1 87 ? -1.286 -15.891 -2.422 1.00 98.25 87 ASP A O 1
ATOM 717 N N . LYS A 1 88 ? 0.531 -14.674 -2.900 1.00 98.12 88 LYS A N 1
ATOM 718 C CA . LYS A 1 88 ? 0.349 -13.755 -1.767 1.00 98.12 88 LYS A CA 1
ATOM 719 C C . LYS A 1 88 ? -0.926 -12.928 -1.905 1.00 98.12 88 LYS A C 1
ATOM 721 O O . LYS A 1 88 ? -1.633 -12.759 -0.917 1.00 98.12 88 LYS A O 1
ATOM 726 N N . LEU A 1 89 ? -1.234 -12.420 -3.094 1.00 98.06 89 LEU A N 1
ATOM 727 C CA . LEU A 1 89 ? -2.437 -11.623 -3.336 1.00 98.06 89 LEU A CA 1
ATOM 728 C C . LEU A 1 89 ? -3.708 -12.452 -3.149 1.00 98.06 89 LEU A C 1
ATOM 730 O O . LEU A 1 89 ? -4.618 -11.994 -2.460 1.00 98.06 89 LEU A O 1
ATOM 734 N N . ILE A 1 90 ? -3.739 -13.675 -3.686 1.00 98.12 90 ILE A N 1
ATOM 735 C CA . ILE A 1 90 ? -4.863 -14.608 -3.539 1.00 98.12 90 ILE A CA 1
ATOM 736 C C . ILE A 1 90 ? -5.091 -14.932 -2.060 1.00 98.12 90 ILE A C 1
ATOM 738 O O . ILE A 1 90 ? -6.197 -14.749 -1.555 1.00 98.12 90 ILE A O 1
ATOM 742 N N . ASN A 1 91 ? -4.038 -15.333 -1.342 1.00 97.19 91 ASN A N 1
ATOM 743 C CA . ASN A 1 91 ? -4.137 -15.696 0.076 1.00 97.19 91 ASN A CA 1
ATOM 744 C C . ASN A 1 91 ? -4.570 -14.524 0.970 1.00 97.19 91 ASN A C 1
ATOM 746 O O . ASN A 1 91 ? -5.211 -14.731 1.998 1.00 97.19 91 ASN A O 1
ATOM 750 N N . LEU A 1 92 ? -4.215 -13.292 0.595 1.00 96.44 92 LEU A N 1
ATOM 751 C CA . LEU A 1 92 ? -4.544 -12.086 1.356 1.00 96.44 92 LEU A CA 1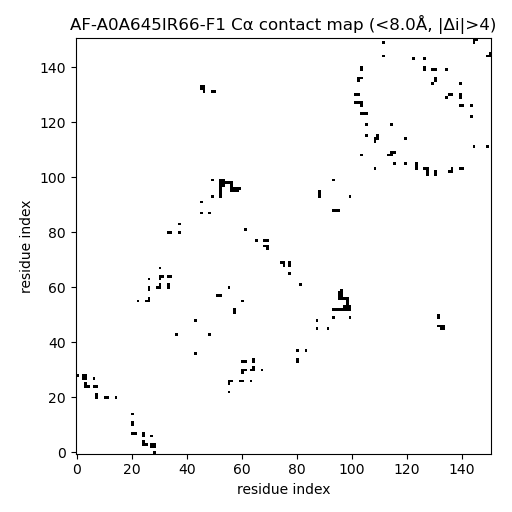
ATOM 752 C C . LEU A 1 92 ? -5.827 -11.390 0.882 1.00 96.44 92 LEU A C 1
ATOM 754 O O . LEU A 1 92 ? -6.219 -10.398 1.497 1.00 96.44 92 LEU A O 1
ATOM 758 N N . GLY A 1 93 ? -6.463 -11.874 -0.190 1.00 96.31 93 GLY A N 1
ATOM 759 C CA . GLY A 1 93 ? -7.647 -11.253 -0.788 1.00 96.31 93 GLY A CA 1
ATOM 760 C C . GLY A 1 93 ? -7.393 -9.830 -1.297 1.00 96.31 93 GLY A C 1
ATOM 761 O O . GLY A 1 93 ? -8.239 -8.954 -1.128 1.00 96.31 93 GLY A O 1
ATOM 762 N N . LEU A 1 94 ? -6.209 -9.572 -1.859 1.00 97.31 94 LEU A N 1
ATOM 763 C CA . LEU A 1 94 ? -5.786 -8.243 -2.305 1.00 97.31 94 LEU A CA 1
ATOM 764 C C . LEU A 1 94 ? -5.929 -8.084 -3.821 1.00 97.31 94 LEU A C 1
ATOM 766 O O . LEU A 1 94 ? -5.541 -8.960 -4.589 1.00 97.31 94 LEU A O 1
ATOM 770 N N . ASP A 1 95 ? -6.414 -6.918 -4.245 1.00 97.56 95 ASP A N 1
ATOM 771 C CA . ASP A 1 95 ? -6.452 -6.506 -5.649 1.00 97.56 95 ASP A CA 1
ATOM 772 C C . ASP A 1 95 ? -5.160 -5.727 -5.979 1.00 97.56 95 ASP A C 1
ATOM 774 O O . ASP A 1 95 ? -4.911 -4.688 -5.361 1.00 97.56 95 ASP A O 1
ATOM 778 N N . PRO A 1 96 ? -4.315 -6.191 -6.920 1.00 97.31 96 PRO A N 1
ATOM 779 C CA . PRO A 1 96 ? -3.043 -5.536 -7.226 1.00 97.31 96 PRO A CA 1
ATOM 780 C C . PRO A 1 96 ? -3.197 -4.158 -7.881 1.00 97.31 96 PRO A C 1
ATOM 782 O O . PRO A 1 96 ? -2.220 -3.410 -7.933 1.00 97.31 96 PRO A O 1
ATOM 785 N N . GLU A 1 97 ? -4.381 -3.816 -8.391 1.00 97.06 97 GLU A N 1
ATOM 786 C CA . GLU A 1 97 ? -4.649 -2.546 -9.073 1.00 97.06 97 GLU A CA 1
ATOM 787 C C . GLU A 1 97 ? -5.276 -1.500 -8.139 1.00 97.06 97 GLU A C 1
ATOM 789 O O . GLU A 1 97 ? -5.428 -0.340 -8.528 1.00 97.06 97 GLU A O 1
ATOM 794 N N . LYS A 1 98 ? -5.629 -1.874 -6.899 1.00 96.19 98 LYS A N 1
ATOM 795 C CA . LYS A 1 98 ? -6.361 -1.003 -5.970 1.00 96.19 98 LYS A CA 1
ATOM 796 C C . LYS A 1 98 ? -5.667 -0.850 -4.626 1.00 96.19 98 LYS A C 1
ATOM 798 O O . LYS A 1 98 ? -5.058 -1.766 -4.084 1.00 96.19 98 LYS A O 1
ATOM 803 N N . LYS A 1 99 ? -5.833 0.339 -4.047 1.00 95.12 99 LYS A N 1
ATOM 804 C CA . LYS A 1 99 ? -5.470 0.597 -2.652 1.00 95.12 99 LYS A CA 1
ATOM 805 C C . LYS A 1 99 ? -6.427 -0.130 -1.710 1.00 95.12 99 LYS A C 1
ATOM 807 O O . LYS A 1 99 ? -7.546 -0.472 -2.091 1.00 95.12 99 LYS A O 1
ATOM 812 N N . LEU A 1 100 ? -5.988 -0.344 -0.471 1.00 95.44 100 LEU A N 1
ATOM 813 C CA . LEU A 1 100 ? -6.828 -0.983 0.533 1.00 95.44 100 LEU A CA 1
ATOM 814 C C . LEU A 1 100 ? -7.905 -0.001 0.995 1.00 95.44 100 LEU A C 1
ATOM 816 O O . LEU A 1 100 ? -7.603 1.085 1.487 1.00 95.44 100 LEU A O 1
ATOM 820 N N . GLU A 1 101 ? -9.161 -0.421 0.891 1.00 95.56 101 GLU A N 1
ATOM 821 C CA . GLU A 1 101 ? -10.282 0.302 1.480 1.00 95.56 101 GLU A CA 1
ATOM 822 C C . GLU A 1 101 ? -10.239 0.182 3.011 1.00 95.56 101 GLU A C 1
ATOM 824 O O . GLU A 1 101 ? -10.142 -0.939 3.524 1.00 95.56 101 GLU A O 1
ATOM 829 N N . PRO A 1 102 ? -10.334 1.290 3.769 1.00 96.88 102 PRO A N 1
ATOM 830 C CA . PRO A 1 102 ? -10.383 1.226 5.224 1.00 96.88 102 PRO A CA 1
ATOM 831 C C . PRO A 1 102 ? -11.571 0.392 5.727 1.00 96.88 102 PRO A C 1
ATOM 833 O O . PRO A 1 102 ? -12.728 0.675 5.390 1.00 96.88 102 PRO A O 1
ATOM 836 N N . LEU A 1 103 ? -11.290 -0.610 6.566 1.00 97.19 103 LEU A N 1
ATOM 837 C CA . LEU A 1 103 ? -12.306 -1.457 7.205 1.00 97.19 103 LEU A CA 1
ATOM 838 C C . LEU A 1 103 ? -13.161 -0.654 8.194 1.00 97.19 103 LEU A C 1
ATOM 840 O O . LEU A 1 103 ? -14.394 -0.763 8.211 1.00 97.19 103 LEU A O 1
ATOM 844 N N . VAL A 1 104 ? -12.489 0.168 9.002 1.00 97.56 104 VAL A N 1
ATOM 845 C CA . VAL A 1 104 ? -13.099 1.078 9.973 1.00 97.56 104 VAL A CA 1
ATOM 846 C C . VAL A 1 104 ? -13.228 2.460 9.345 1.00 97.56 104 VAL A C 1
ATOM 848 O O . VAL A 1 104 ? -12.256 3.038 8.860 1.00 97.56 104 VAL A O 1
ATOM 851 N N . LYS A 1 105 ? -14.449 2.992 9.351 1.00 96.12 105 LYS A N 1
ATOM 852 C CA . LYS A 1 105 ? -14.797 4.317 8.825 1.00 96.12 105 LYS A CA 1
ATOM 853 C C . LYS A 1 105 ? -15.371 5.180 9.950 1.00 96.12 105 LYS A C 1
ATOM 855 O O . LYS A 1 105 ? -15.794 4.663 10.978 1.00 96.12 105 LYS A O 1
ATOM 860 N N . GLY A 1 106 ? -15.464 6.495 9.744 1.00 94.56 106 GLY A N 1
ATOM 861 C CA . GLY A 1 106 ? -15.977 7.422 10.770 1.00 94.56 106 GLY A CA 1
ATOM 862 C C . GLY A 1 106 ? -17.359 7.039 11.321 1.00 94.56 106 GLY A C 1
ATOM 863 O O . GLY A 1 106 ? -17.581 7.095 12.523 1.00 94.56 106 GLY A O 1
ATOM 864 N N . ARG A 1 107 ? -18.257 6.530 10.467 1.00 95.19 107 ARG A N 1
ATOM 865 C CA . ARG A 1 107 ? -19.575 6.009 10.883 1.00 95.19 107 ARG A CA 1
ATOM 866 C C . ARG A 1 107 ? -19.505 4.848 11.880 1.00 95.19 107 ARG A C 1
ATOM 868 O O . ARG A 1 107 ? -20.452 4.631 12.622 1.00 95.19 107 ARG A O 1
ATOM 875 N N . ASP A 1 108 ? -18.427 4.067 11.858 1.00 96.38 108 ASP A N 1
ATOM 876 C CA . ASP A 1 108 ? -18.233 2.979 12.813 1.00 96.38 108 ASP A CA 1
ATOM 877 C C . ASP A 1 108 ? -17.824 3.552 14.176 1.00 96.38 108 ASP A C 1
ATOM 879 O O . ASP A 1 108 ? -18.350 3.108 15.187 1.00 96.38 108 ASP A O 1
ATOM 883 N N . LEU A 1 109 ? -16.989 4.600 14.205 1.00 94.75 109 LEU A N 1
ATOM 884 C CA . LEU A 1 109 ? -16.643 5.318 15.440 1.00 94.75 109 LEU A CA 1
ATOM 885 C C . LEU A 1 109 ? -17.869 5.990 16.077 1.00 94.75 109 LEU A C 1
ATOM 887 O O . LEU A 1 109 ? -18.061 5.891 17.284 1.00 94.75 109 LEU A O 1
ATOM 891 N N . GLN A 1 110 ? -18.748 6.589 15.267 1.00 93.88 110 GLN A N 1
ATOM 892 C CA . GLN A 1 110 ? -20.013 7.163 15.749 1.00 93.88 110 GLN A CA 1
ATOM 893 C C . GLN A 1 110 ? -20.906 6.114 16.420 1.00 93.88 110 GLN A C 1
ATOM 895 O O . GLN A 1 110 ? -21.486 6.373 17.468 1.00 93.88 110 GLN A O 1
ATOM 900 N N . LYS A 1 111 ? -20.985 4.899 15.858 1.00 94.25 111 LYS A N 1
ATOM 901 C CA . LYS A 1 111 ? -21.728 3.783 16.471 1.00 94.25 111 LYS A CA 1
ATOM 902 C C . LYS A 1 111 ? -21.136 3.329 17.807 1.00 94.25 111 LYS A C 1
ATOM 904 O O . LYS A 1 111 ? -21.848 2.709 18.586 1.00 94.25 111 LYS A O 1
ATOM 909 N N . LEU A 1 112 ? -19.859 3.620 18.058 1.00 91.69 112 LEU A N 1
ATOM 910 C CA . LEU A 1 112 ? -19.203 3.391 19.346 1.00 91.69 112 LEU A CA 1
ATOM 911 C C . LEU A 1 112 ? -19.416 4.542 20.344 1.00 91.69 112 LEU A C 1
ATOM 913 O O . LEU A 1 112 ? -18.920 4.454 21.458 1.00 91.69 112 LEU A O 1
ATOM 917 N N . GLY A 1 113 ? -20.123 5.614 19.971 1.00 90.75 113 GLY A N 1
ATOM 918 C CA . GLY A 1 113 ? -20.291 6.800 20.817 1.00 90.75 113 GLY A CA 1
ATOM 919 C C . GLY A 1 113 ? -19.082 7.739 20.819 1.00 90.75 113 GLY A C 1
ATOM 920 O O . GLY A 1 113 ? -18.967 8.588 21.696 1.00 90.75 113 GLY A O 1
ATOM 921 N N . ILE A 1 114 ? -18.165 7.593 19.858 1.00 89.06 114 ILE A N 1
ATOM 922 C CA . ILE A 1 114 ? -17.044 8.521 19.686 1.00 89.06 114 ILE A CA 1
ATOM 923 C C . ILE A 1 114 ? -17.516 9.632 18.749 1.00 89.06 114 ILE A C 1
ATOM 925 O O . ILE A 1 114 ? -17.817 9.359 17.587 1.00 89.06 114 ILE A O 1
ATOM 929 N N . ASP A 1 115 ? -17.546 10.878 19.215 1.00 89.00 115 ASP A N 1
ATOM 930 C CA . ASP A 1 115 ? -18.003 12.025 18.421 1.00 89.00 115 ASP A CA 1
ATOM 931 C C . ASP A 1 115 ? -16.897 12.640 17.547 1.00 89.00 115 ASP A C 1
ATOM 933 O O . ASP A 1 115 ? -15.731 12.661 17.959 1.00 89.00 115 ASP A O 1
ATOM 937 N N . PRO A 1 116 ? -17.227 13.158 16.344 1.00 91.44 116 PRO A N 1
ATOM 938 C CA . PRO A 1 116 ? -16.257 13.803 15.463 1.00 91.44 116 PRO A CA 1
ATOM 939 C C . PRO A 1 116 ? -15.451 14.896 16.175 1.00 91.44 116 PRO A C 1
ATOM 941 O O . PRO A 1 116 ? -16.009 15.853 16.706 1.00 91.44 116 PRO A O 1
ATOM 944 N N . GLY A 1 117 ? -14.122 14.780 16.144 1.00 90.44 117 GLY A N 1
ATOM 945 C CA . GLY A 1 117 ? -13.228 15.714 16.825 1.00 90.44 117 GLY A CA 1
ATOM 946 C C . GLY A 1 117 ? -11.745 15.444 16.549 1.00 90.44 117 GLY A C 1
ATOM 947 O O . GLY A 1 117 ? -11.415 14.608 15.707 1.00 90.44 117 GLY A O 1
ATOM 948 N N . PRO A 1 118 ? -10.819 16.120 17.254 1.00 89.94 118 PRO A N 1
ATOM 949 C CA . PRO A 1 118 ? -9.377 16.003 17.006 1.00 89.94 118 PRO A CA 1
ATOM 950 C C . PRO A 1 118 ? -8.815 14.575 17.114 1.00 89.94 118 PRO A C 1
ATOM 952 O O . PRO A 1 118 ? -7.814 14.262 16.473 1.00 89.94 118 PRO A O 1
ATOM 955 N N . SER A 1 119 ? -9.461 13.698 17.889 1.00 86.50 119 SER A N 1
ATOM 956 C CA . SER A 1 119 ? -9.067 12.294 18.057 1.00 86.50 119 SER A CA 1
ATOM 957 C C . SER A 1 119 ? -9.467 11.387 16.885 1.00 86.50 119 SER A C 1
ATOM 959 O O . SER A 1 119 ? -8.853 10.338 16.713 1.00 86.50 119 SER A O 1
ATOM 961 N N . TYR A 1 120 ? -10.418 11.786 16.029 1.00 91.38 120 TYR A N 1
ATOM 962 C CA . TYR A 1 120 ? -10.941 10.935 14.948 1.00 91.38 120 TYR A CA 1
ATOM 963 C C . TYR A 1 120 ? -9.869 10.493 13.958 1.00 91.38 120 TYR A C 1
ATOM 965 O O . TYR A 1 120 ? -9.729 9.304 13.677 1.00 91.38 120 TYR A O 1
ATOM 973 N N . THR A 1 121 ? -9.122 11.451 13.408 1.00 92.62 121 THR A N 1
ATOM 974 C CA . THR A 1 121 ? -8.104 11.164 12.392 1.00 92.62 121 THR A CA 1
ATOM 975 C C . THR A 1 121 ? -7.014 10.239 12.945 1.00 92.62 121 THR A C 1
ATOM 977 O O . THR A 1 121 ? -6.745 9.223 12.301 1.00 92.62 121 THR A O 1
ATOM 980 N N . PRO A 1 122 ? -6.438 10.493 14.141 1.00 94.88 122 PRO A N 1
ATOM 981 C CA . PRO A 1 122 ? -5.543 9.540 14.796 1.00 94.88 122 PRO A CA 1
ATOM 982 C C . PRO A 1 122 ? -6.157 8.151 15.014 1.00 94.88 122 PRO A C 1
ATOM 984 O O . PRO A 1 122 ? -5.494 7.156 14.734 1.00 94.88 122 PRO A O 1
ATOM 987 N N . THR A 1 123 ? -7.415 8.054 15.457 1.00 95.38 123 THR A N 1
ATOM 988 C CA . THR A 1 123 ? -8.085 6.761 15.680 1.00 95.38 123 THR A CA 1
ATOM 989 C C . THR A 1 123 ? -8.294 5.987 14.379 1.00 95.38 123 THR A C 1
ATOM 991 O O . THR A 1 123 ? -8.038 4.786 14.337 1.00 95.38 123 THR A O 1
ATOM 994 N N . LEU A 1 124 ? -8.708 6.650 13.297 1.00 96.44 124 LEU A N 1
ATOM 995 C CA . LEU A 1 124 ? -8.851 6.015 11.983 1.00 96.44 124 LEU A CA 1
ATOM 996 C C . LEU A 1 124 ? -7.495 5.605 11.396 1.00 96.44 124 LEU A C 1
ATOM 998 O O . LEU A 1 124 ? -7.389 4.535 10.801 1.00 96.44 124 LEU A O 1
ATOM 1002 N N . ALA A 1 125 ? -6.451 6.414 11.589 1.00 96.44 125 ALA A N 1
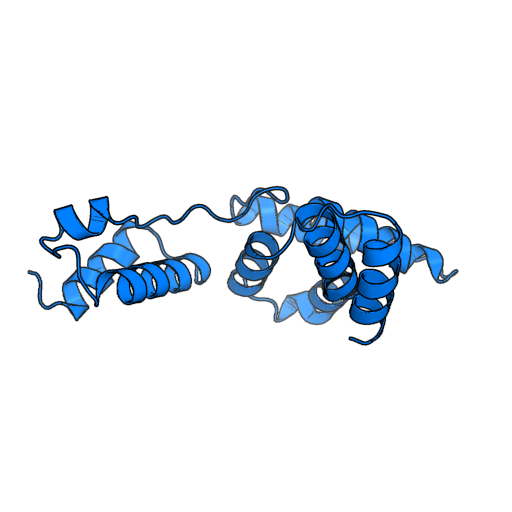ATOM 1003 C CA . ALA A 1 125 ? -5.094 6.065 11.174 1.00 96.44 125 ALA A CA 1
ATOM 1004 C C . ALA A 1 125 ? -4.565 4.848 11.949 1.00 96.44 125 ALA A C 1
ATOM 1006 O O . ALA A 1 125 ? -4.000 3.935 11.350 1.00 96.44 125 ALA A O 1
ATOM 1007 N N . TYR A 1 126 ? -4.809 4.801 13.262 1.00 96.75 126 TYR A N 1
ATOM 1008 C CA . TYR A 1 126 ? -4.511 3.639 14.093 1.00 96.75 126 TYR A CA 1
ATOM 1009 C C . TYR A 1 126 ? -5.257 2.400 13.588 1.00 96.75 126 TYR A C 1
ATOM 1011 O O . TYR A 1 126 ? -4.631 1.380 13.313 1.00 96.75 126 TYR A O 1
ATOM 1019 N N . ALA A 1 127 ? -6.570 2.509 13.373 1.00 97.88 127 ALA A N 1
ATOM 1020 C CA . ALA A 1 127 ? -7.390 1.426 12.841 1.00 97.88 127 ALA A CA 1
ATOM 1021 C C . ALA A 1 127 ? -6.850 0.897 11.504 1.00 97.88 127 ALA A C 1
ATOM 1023 O O . ALA A 1 127 ? -6.767 -0.312 11.291 1.00 97.88 127 ALA A O 1
ATOM 1024 N N . PHE A 1 128 ? -6.431 1.799 10.616 1.00 97.88 128 PHE A N 1
ATOM 1025 C CA . PHE A 1 128 ? -5.855 1.428 9.332 1.00 97.88 128 PHE A CA 1
ATOM 1026 C C . PHE A 1 128 ? -4.495 0.728 9.474 1.00 97.88 128 PHE A C 1
ATOM 1028 O O . PHE A 1 128 ? -4.239 -0.253 8.780 1.00 97.88 128 PHE A O 1
ATOM 1035 N N . GLU A 1 129 ? -3.626 1.149 10.398 1.00 97.88 129 GLU A N 1
ATOM 1036 C CA . GLU A 1 129 ? -2.372 0.425 10.660 1.00 97.88 129 GLU A CA 1
ATOM 1037 C C . GLU A 1 129 ? -2.620 -0.998 11.185 1.00 97.88 129 GLU A C 1
ATOM 1039 O O . GLU A 1 129 ? -1.928 -1.921 10.753 1.00 97.88 129 GLU A O 1
ATOM 1044 N N . ARG A 1 130 ? -3.643 -1.199 12.028 1.00 97.88 130 ARG A N 1
ATOM 1045 C CA . ARG A 1 130 ? -4.062 -2.532 12.504 1.00 97.88 130 ARG A CA 1
ATOM 1046 C C . ARG A 1 130 ? -4.656 -3.381 11.370 1.00 97.88 130 ARG A C 1
ATOM 1048 O O . ARG A 1 130 ? -4.353 -4.565 11.252 1.00 97.88 130 ARG A O 1
ATOM 1055 N N . GLN A 1 131 ? -5.407 -2.772 10.451 1.00 97.81 131 GLN A N 1
ATOM 1056 C CA . GLN A 1 131 ? -5.835 -3.439 9.214 1.00 97.81 131 GLN A CA 1
ATOM 1057 C C . GLN A 1 131 ? -4.632 -3.903 8.374 1.00 97.81 131 GLN A C 1
ATOM 1059 O O . GLN A 1 131 ? -4.653 -4.997 7.811 1.00 97.81 131 GLN A O 1
ATOM 1064 N N . LEU A 1 132 ? -3.561 -3.107 8.291 1.00 97.12 132 LEU A N 1
ATOM 1065 C CA . LEU A 1 132 ? -2.337 -3.519 7.596 1.00 97.12 132 LEU A CA 1
ATOM 1066 C C . LEU A 1 132 ? -1.635 -4.687 8.310 1.00 97.12 132 LEU A C 1
ATOM 1068 O O . LEU A 1 132 ? -1.039 -5.529 7.634 1.00 97.12 132 LEU A O 1
ATOM 1072 N N . ASP A 1 133 ? -1.747 -4.789 9.638 1.00 96.81 133 ASP A N 1
ATOM 1073 C CA . ASP A 1 133 ? -1.319 -5.973 10.402 1.00 96.81 133 ASP A CA 1
ATOM 1074 C C . ASP A 1 133 ? -2.144 -7.232 10.076 1.00 96.81 133 ASP A C 1
ATOM 1076 O O . ASP A 1 133 ? -1.669 -8.346 10.281 1.00 96.81 133 ASP A O 1
ATOM 1080 N N . GLY A 1 134 ? -3.310 -7.077 9.444 1.00 95.69 134 GLY A N 1
ATOM 1081 C CA . GLY A 1 134 ? -4.187 -8.177 9.040 1.00 95.69 134 GLY A CA 1
ATOM 1082 C C . GLY A 1 134 ? -5.345 -8.422 9.995 1.00 95.69 134 GLY A C 1
ATOM 1083 O O . GLY A 1 134 ? -5.959 -9.483 9.935 1.00 95.69 134 GLY A O 1
ATOM 1084 N N . GLU A 1 135 ? -5.640 -7.464 10.869 1.00 97.50 135 GLU A N 1
ATOM 1085 C CA . GLU A 1 135 ? -6.743 -7.589 11.811 1.00 97.50 135 GLU A CA 1
ATOM 1086 C C . GLU A 1 135 ? -8.100 -7.389 11.150 1.00 97.50 135 GLU A C 1
ATOM 1088 O O . GLU A 1 135 ? -8.259 -6.606 10.207 1.00 97.50 135 GLU A O 1
ATOM 1093 N N . THR A 1 136 ? -9.093 -8.110 11.669 1.00 97.12 136 THR A N 1
ATOM 1094 C CA . THR A 1 136 ? -10.476 -7.972 11.225 1.00 97.12 136 THR A CA 1
ATOM 1095 C C . THR A 1 136 ? -11.072 -6.664 11.723 1.00 97.12 136 THR A C 1
ATOM 1097 O O . THR A 1 136 ? -10.617 -6.070 12.704 1.00 97.12 136 THR A O 1
ATOM 1100 N N . LYS A 1 137 ? -12.139 -6.214 11.063 1.00 97.56 137 LYS A N 1
ATOM 1101 C CA . LYS A 1 137 ? -12.849 -5.001 11.467 1.00 97.56 137 LYS A CA 1
ATOM 1102 C C . LYS A 1 137 ? -13.316 -5.088 12.921 1.00 97.56 137 LYS A C 1
ATOM 1104 O O . LYS A 1 137 ? -13.197 -4.117 13.660 1.00 97.56 137 LYS A O 1
ATOM 1109 N N . GLU A 1 138 ? -13.833 -6.243 13.314 1.00 97.69 138 GLU A N 1
ATOM 1110 C CA . GLU A 1 138 ? -14.371 -6.518 14.642 1.00 97.69 138 GLU A CA 1
ATOM 1111 C C . GLU A 1 138 ? -13.274 -6.392 15.704 1.00 97.69 138 GLU A C 1
ATOM 1113 O O . GLU A 1 138 ? -13.433 -5.618 16.646 1.00 97.69 138 GLU A O 1
ATOM 1118 N N . ALA A 1 139 ? -12.121 -7.040 15.492 1.00 97.81 139 ALA A N 1
ATOM 1119 C CA . ALA A 1 139 ? -10.982 -6.962 16.407 1.00 97.81 139 ALA A CA 1
ATOM 1120 C C . ALA A 1 139 ? -10.478 -5.520 16.582 1.00 97.81 139 ALA A C 1
ATOM 1122 O O . ALA A 1 139 ? -10.203 -5.082 17.700 1.00 97.81 139 ALA A O 1
ATOM 1123 N N . ILE A 1 140 ? -10.419 -4.756 15.487 1.00 98.12 140 ILE A N 1
ATOM 1124 C CA . ILE A 1 140 ? -9.997 -3.353 15.520 1.00 98.12 140 ILE A CA 1
ATOM 1125 C C . ILE A 1 140 ? -11.002 -2.493 16.299 1.00 98.12 140 ILE A C 1
ATOM 1127 O O . ILE A 1 140 ? -10.601 -1.641 17.090 1.00 98.12 140 ILE A O 1
ATOM 1131 N N . LEU A 1 141 ? -12.308 -2.691 16.093 1.00 97.25 141 LEU A N 1
ATOM 1132 C CA . LEU A 1 141 ? -13.340 -1.938 16.813 1.00 97.25 141 LEU A CA 1
ATOM 1133 C C . LEU A 1 141 ? -13.344 -2.260 18.313 1.00 97.25 141 LEU A C 1
ATOM 1135 O O . LEU A 1 141 ? -13.500 -1.346 19.122 1.00 97.25 141 LEU A O 1
ATOM 1139 N N . ASP A 1 142 ? -13.133 -3.520 18.690 1.00 96.12 142 ASP A N 1
ATOM 1140 C CA . ASP A 1 142 ? -13.042 -3.925 20.095 1.00 96.12 142 ASP A CA 1
ATOM 1141 C C . ASP A 1 142 ? -11.797 -3.348 20.783 1.00 96.12 142 ASP A C 1
ATOM 1143 O O . ASP A 1 142 ? -11.862 -2.912 21.935 1.00 96.12 142 ASP A O 1
ATOM 1147 N N . GLU A 1 143 ? -10.674 -3.259 20.068 1.00 95.94 143 GLU A N 1
ATOM 1148 C CA . GLU A 1 143 ? -9.480 -2.554 20.543 1.00 95.94 143 GLU A CA 1
ATOM 1149 C C . GLU A 1 143 ? -9.759 -1.063 20.778 1.00 95.94 143 GLU A C 1
ATOM 1151 O O . GLU A 1 143 ? -9.423 -0.514 21.829 1.00 95.94 143 GLU A O 1
ATOM 1156 N N . ILE A 1 144 ? -10.427 -0.407 19.824 1.00 95.38 144 ILE A N 1
ATOM 1157 C CA . ILE A 1 144 ? -10.790 1.011 19.928 1.00 95.38 144 ILE A CA 1
ATOM 1158 C C . ILE A 1 144 ? -11.683 1.254 21.148 1.00 95.38 144 ILE A C 1
ATOM 1160 O O . ILE A 1 144 ? -11.442 2.211 21.884 1.00 95.38 144 ILE A O 1
ATOM 1164 N N . LYS A 1 145 ? -12.676 0.394 21.402 1.00 92.88 145 LYS A N 1
ATOM 1165 C CA . LYS A 1 145 ? -13.512 0.481 22.610 1.00 92.88 145 LYS A CA 1
ATOM 1166 C C . LYS A 1 145 ? -12.672 0.421 23.882 1.00 92.88 145 LYS A C 1
ATOM 1168 O O . LYS A 1 145 ? -12.820 1.281 24.750 1.00 92.88 145 LYS A O 1
ATOM 1173 N N . ARG A 1 146 ? -11.747 -0.543 23.960 1.00 91.44 146 ARG A N 1
ATOM 1174 C CA . ARG A 1 146 ? -10.886 -0.747 25.133 1.00 91.44 146 ARG A CA 1
ATOM 1175 C C . ARG A 1 146 ? -10.019 0.473 25.428 1.00 91.44 146 ARG A C 1
ATOM 1177 O O . ARG A 1 146 ? -9.966 0.915 26.568 1.00 91.44 146 ARG A O 1
ATOM 1184 N N . ILE A 1 147 ? -9.387 1.048 24.404 1.00 89.69 147 ILE A N 1
ATOM 1185 C CA . ILE A 1 147 ? -8.521 2.231 24.549 1.00 89.69 147 ILE A CA 1
ATOM 1186 C C . ILE A 1 147 ? -9.320 3.469 24.994 1.00 89.69 147 ILE A C 1
ATOM 1188 O O . ILE A 1 147 ? -8.784 4.329 25.689 1.00 89.69 147 ILE A O 1
ATOM 1192 N N . ASN A 1 148 ? -10.601 3.555 24.626 1.00 83.62 148 ASN A N 1
ATOM 1193 C CA . ASN A 1 148 ? -11.476 4.674 24.982 1.00 83.62 148 ASN A CA 1
ATOM 1194 C C . ASN A 1 148 ? -12.324 4.418 26.246 1.00 83.62 148 ASN A C 1
ATOM 1196 O O . ASN A 1 148 ? -13.149 5.260 26.588 1.00 83.62 148 ASN A O 1
ATOM 1200 N N . ASN A 1 149 ? -12.119 3.298 26.955 1.00 82.56 149 ASN A N 1
ATOM 1201 C CA . ASN A 1 149 ? -12.917 2.881 28.121 1.00 82.56 149 ASN A CA 1
ATOM 1202 C C . ASN A 1 149 ? -14.434 2.831 27.851 1.00 82.56 149 ASN A C 1
ATOM 1204 O O . ASN A 1 149 ? -15.242 3.154 28.721 1.00 82.56 149 ASN A O 1
ATOM 1208 N N . LEU A 1 150 ? -14.814 2.441 26.634 1.00 70.44 150 LEU A N 1
ATOM 1209 C CA . LEU A 1 150 ? -16.203 2.280 26.216 1.00 70.44 150 LEU A CA 1
ATOM 1210 C C . LEU A 1 150 ? -16.596 0.817 26.473 1.00 70.44 150 LEU A C 1
ATOM 1212 O O . LEU A 1 150 ? -16.100 -0.071 25.776 1.00 70.44 150 LEU A O 1
ATOM 1216 N N . TYR A 1 151 ? -17.422 0.567 27.493 1.00 57.56 151 TYR A N 1
ATOM 1217 C CA . TYR A 1 151 ? -17.926 -0.767 27.861 1.00 57.56 151 TYR A CA 1
ATOM 1218 C C . TYR A 1 151 ? -19.374 -0.952 27.415 1.00 57.56 151 TYR A C 1
ATOM 1220 O O . TYR A 1 151 ? -20.173 -0.012 27.631 1.00 57.56 151 TYR A O 1
#

Foldseek 3Di:
DVVLVVQLVVVVVVDPPVVVNVQVSVLVVCLCVLVVCLVVVVPDDLLNLLVVLQRHLQVVSLVSNVCVVVVVVDPDDSVSSVVVNVVSCVVLVHDSRDHDDQQDDVVLCVVLVNDDDPCSVVLSVVSVSVVSVVDHSVVSSVVVCVVVVRD

Sequence (151 aa):
MLGAKLARAFLEGLTHNQTQIDAVTLLIKEHMRPVLLYKERQNVTDKAIRKLVNRVNLKELLLLAEADFKGRGIDRDFEVIRQWFEDKLINLGLDPEKKLEPLVKGRDLQKLGIDPGPSYTPTLAYAFERQLDGETKEAILDEIKRINNLY

Secondary structure (DSSP, 8-state):
-HHHHHHHHHHHTT---HHHHHHHHHHHHHTTHHHHHHHTGGG--HHHHHHHHTTS-HHHHHHHHHHHHHTTSS---SHHHHHHHHHHHHHHT--TTSPPPPSS-HHHHHHTTPPSSTTHHHHHHHHHHHHHHT--HHHHHHHHHHHTT--